Protein AF-A0A2J8A5I0-F1 (afdb_monomer_lite)

Radius of gyration: 12.93 Å; chains: 1; bounding box: 29×32×35 Å

Structure (mmCIF, N/CA/C/O backbone):
data_AF-A0A2J8A5I0-F1
#
_entry.id   AF-A0A2J8A5I0-F1
#
loop_
_atom_site.group_PDB
_atom_site.id
_atom_site.type_symbol
_atom_site.label_atom_id
_atom_site.label_alt_id
_atom_site.label_comp_id
_atom_site.label_asym_id
_atom_site.label_entity_id
_atom_site.label_seq_id
_atom_site.pdbx_PDB_ins_code
_atom_site.Cartn_x
_atom_site.Cartn_y
_atom_site.Cartn_z
_atom_site.occupancy
_atom_site.B_iso_or_equiv
_atom_site.auth_seq_id
_atom_site.auth_comp_id
_atom_site.auth_asym_id
_atom_site.auth_atom_id
_atom_site.pdbx_PDB_model_num
ATOM 1 N N . MET A 1 1 ? 14.160 9.596 -1.871 1.00 43.97 1 MET A N 1
ATOM 2 C CA . MET A 1 1 ? 13.541 9.348 -0.549 1.00 43.97 1 MET A CA 1
ATOM 3 C C . MET A 1 1 ? 13.453 7.845 -0.322 1.00 43.97 1 MET A C 1
ATOM 5 O O . MET A 1 1 ? 13.141 7.143 -1.271 1.00 43.97 1 MET A O 1
ATOM 9 N N . ARG A 1 2 ? 13.754 7.338 0.883 1.00 49.97 2 ARG A N 1
ATOM 10 C CA . ARG A 1 2 ? 13.461 5.941 1.256 1.00 49.97 2 ARG A CA 1
ATOM 11 C C . ARG A 1 2 ? 12.127 5.930 1.981 1.00 49.97 2 ARG A C 1
ATOM 13 O O . ARG A 1 2 ? 12.045 6.385 3.116 1.00 49.97 2 ARG A O 1
ATOM 20 N N . PHE A 1 3 ? 11.103 5.462 1.294 1.00 55.69 3 PHE A N 1
ATOM 21 C CA . PHE A 1 3 ? 9.750 5.424 1.807 1.00 55.69 3 PHE A CA 1
ATOM 22 C C . PHE A 1 3 ? 9.538 4.088 2.540 1.00 55.69 3 PHE A C 1
ATOM 24 O O . PHE A 1 3 ? 9.898 3.038 2.012 1.00 55.69 3 PHE A O 1
ATOM 31 N N . ARG A 1 4 ? 9.062 4.117 3.791 1.00 60.78 4 ARG A N 1
ATOM 32 C CA . ARG A 1 4 ? 8.896 2.919 4.634 1.00 60.78 4 ARG A CA 1
ATOM 33 C C . ARG A 1 4 ? 7.447 2.814 5.094 1.00 60.78 4 ARG A C 1
ATOM 35 O O . ARG A 1 4 ? 6.971 3.701 5.795 1.00 60.78 4 ARG A O 1
ATOM 42 N N . LEU A 1 5 ? 6.794 1.706 4.750 1.00 64.50 5 LEU A N 1
ATOM 43 C CA . LEU A 1 5 ? 5.409 1.411 5.137 1.00 64.50 5 LEU A CA 1
ATOM 44 C C . LEU A 1 5 ? 5.200 1.407 6.657 1.00 64.50 5 LEU A C 1
ATOM 46 O O . LEU A 1 5 ? 4.228 1.976 7.129 1.00 64.50 5 LEU A O 1
ATOM 50 N N . GLY A 1 6 ? 6.153 0.888 7.439 1.00 63.28 6 GLY A N 1
ATOM 51 C CA . GLY A 1 6 ? 6.054 0.891 8.908 1.00 63.28 6 GLY A CA 1
ATOM 52 C C . GLY A 1 6 ? 6.101 2.282 9.560 1.00 63.28 6 GLY A C 1
ATOM 53 O O . GLY A 1 6 ? 5.840 2.406 10.750 1.00 63.28 6 GLY A O 1
ATOM 54 N N . CYS A 1 7 ? 6.434 3.335 8.805 1.00 64.12 7 CYS A N 1
ATOM 55 C CA . CYS A 1 7 ? 6.361 4.719 9.281 1.00 64.12 7 CYS A CA 1
ATOM 56 C C . CYS A 1 7 ? 4.992 5.357 9.013 1.00 64.12 7 CYS A C 1
ATOM 58 O O . CYS A 1 7 ? 4.774 6.508 9.387 1.00 64.12 7 CYS A O 1
ATOM 60 N N . TRP A 1 8 ? 4.092 4.661 8.312 1.00 70.81 8 TRP A N 1
ATOM 61 C CA . TRP A 1 8 ? 2.751 5.163 8.077 1.00 70.81 8 TRP A CA 1
ATOM 62 C C . TRP A 1 8 ? 1.901 4.986 9.322 1.00 70.81 8 TRP A C 1
ATOM 64 O O . TRP A 1 8 ? 1.880 3.889 9.887 1.00 70.81 8 TRP A O 1
ATOM 74 N N . PRO A 1 9 ? 1.122 6.011 9.710 1.00 69.62 9 PRO A N 1
ATOM 75 C CA . PRO A 1 9 ? 0.126 5.883 10.757 1.00 69.62 9 PRO A CA 1
ATOM 76 C C . PRO A 1 9 ? -1.101 5.143 10.201 1.00 69.62 9 PRO A C 1
ATOM 78 O O . PRO A 1 9 ? -2.213 5.677 10.190 1.00 69.62 9 PRO A O 1
ATOM 81 N N . LEU A 1 10 ? -0.877 3.929 9.686 1.00 72.44 10 LEU A N 1
ATOM 82 C CA . LEU A 1 10 ? -1.922 2.955 9.404 1.00 72.44 10 LEU A CA 1
ATOM 83 C C . LEU A 1 10 ? -2.635 2.632 10.709 1.00 72.44 10 LEU A C 1
ATOM 85 O O . LEU A 1 10 ? -2.008 2.611 11.770 1.00 72.44 10 LEU A O 1
ATOM 89 N N . GLU A 1 11 ? -3.933 2.363 10.639 1.00 68.38 11 GLU A N 1
ATOM 90 C CA . GLU A 1 11 ? -4.715 2.082 11.842 1.00 68.38 11 GLU A CA 1
ATOM 91 C C . GLU A 1 11 ? -4.170 0.840 12.581 1.00 68.38 11 GLU A C 1
ATOM 93 O O . GLU A 1 11 ? -4.091 0.832 13.813 1.00 68.38 11 GLU A O 1
ATOM 98 N N . ALA A 1 12 ? -3.649 -0.158 11.854 1.00 65.56 12 ALA A N 1
ATOM 99 C CA . ALA A 1 12 ? -2.946 -1.306 12.438 1.00 65.56 12 ALA A CA 1
ATOM 100 C C . ALA A 1 12 ? -1.713 -0.926 13.288 1.00 65.56 12 ALA A C 1
ATOM 102 O O . ALA A 1 12 ? -1.406 -1.621 14.255 1.00 65.56 12 ALA A O 1
ATOM 103 N N . ASN A 1 13 ? -1.054 0.195 12.982 1.00 66.44 13 ASN A N 1
ATOM 104 C CA . ASN A 1 13 ? 0.187 0.640 13.621 1.00 66.44 13 ASN A CA 1
ATOM 105 C C . ASN A 1 13 ? -0.023 1.711 14.703 1.00 66.44 13 ASN A C 1
ATOM 107 O O . ASN A 1 13 ? 0.958 2.212 15.246 1.00 66.44 13 ASN A O 1
ATOM 111 N N . ARG A 1 14 ? -1.270 2.077 15.047 1.00 69.62 14 ARG A N 1
ATOM 112 C CA . ARG A 1 14 ? -1.548 3.054 16.116 1.00 69.62 14 ARG A CA 1
ATOM 113 C C . ARG A 1 14 ? -1.599 2.375 17.493 1.00 69.62 14 ARG A C 1
ATOM 115 O O . ARG A 1 14 ? -2.590 1.692 17.779 1.00 69.62 14 ARG A O 1
ATOM 122 N N . PRO A 1 15 ? -0.588 2.568 18.367 1.00 61.84 15 PRO A N 1
ATOM 123 C CA . PRO A 1 15 ? -0.561 1.950 19.694 1.00 61.84 15 PRO A CA 1
ATOM 124 C C . PRO A 1 15 ? -1.614 2.533 20.649 1.00 61.84 15 PRO A C 1
ATOM 126 O O . PRO A 1 15 ? -1.985 1.882 21.617 1.00 61.84 15 PRO A O 1
ATOM 129 N N . GLU A 1 16 ? -2.125 3.731 20.362 1.00 62.88 16 GLU A N 1
ATOM 130 C CA . GLU A 1 16 ? -3.017 4.493 21.252 1.00 62.88 16 GLU A CA 1
ATOM 131 C C . GLU A 1 16 ? -4.510 4.272 20.976 1.00 62.88 16 GLU A C 1
ATOM 133 O O . GLU A 1 16 ? -5.366 4.848 21.644 1.00 62.88 16 GLU A O 1
ATOM 138 N N . THR A 1 17 ? -4.857 3.450 19.985 1.00 61.47 17 THR A N 1
ATOM 139 C CA . THR A 1 17 ? -6.268 3.192 19.682 1.00 61.47 17 THR A CA 1
ATOM 140 C C . THR A 1 17 ? -6.802 2.110 20.621 1.00 61.47 17 THR A C 1
ATOM 142 O O . THR A 1 17 ? -6.316 0.981 20.637 1.00 61.47 17 THR A O 1
ATOM 145 N N . SER A 1 18 ? -7.840 2.446 21.394 1.00 67.44 18 SER A N 1
ATOM 146 C CA . SER A 1 18 ? -8.578 1.526 22.282 1.00 67.44 18 SER A CA 1
ATOM 147 C C . SER A 1 18 ? -9.355 0.431 21.534 1.00 67.44 18 SER A C 1
ATOM 149 O O . SER A 1 18 ? -10.021 -0.401 22.145 1.00 67.44 18 SER A O 1
ATOM 151 N N . VAL A 1 19 ? -9.277 0.439 20.205 1.00 67.38 19 VAL A N 1
ATOM 152 C CA . VAL A 1 19 ? -9.963 -0.466 19.288 1.00 67.38 19 VAL A CA 1
ATOM 153 C C . VAL A 1 19 ? -9.035 -1.637 18.969 1.00 67.38 19 VAL A C 1
ATOM 155 O O . VAL A 1 19 ? -7.883 -1.422 18.587 1.00 67.38 19 VAL A O 1
ATOM 158 N N . ALA A 1 20 ? -9.510 -2.875 19.113 1.00 70.38 20 ALA A N 1
ATOM 159 C CA . ALA A 1 20 ? -8.736 -4.066 18.750 1.00 70.38 20 ALA A CA 1
ATOM 160 C C . ALA A 1 20 ? -8.407 -4.075 17.243 1.00 70.38 20 ALA A C 1
ATOM 162 O O . ALA A 1 20 ? -9.154 -3.509 16.444 1.00 70.38 20 ALA A O 1
ATOM 163 N N . ARG A 1 21 ? -7.273 -4.670 16.845 1.00 69.88 21 ARG A N 1
ATOM 164 C CA . ARG A 1 21 ? -6.723 -4.574 15.475 1.00 69.88 21 ARG A CA 1
ATOM 165 C C . ARG A 1 21 ? -7.716 -5.052 14.410 1.00 69.88 21 ARG A C 1
ATOM 167 O O . ARG A 1 21 ? -7.807 -4.444 13.352 1.00 69.88 21 ARG A O 1
ATOM 174 N N . GLU A 1 22 ? -8.478 -6.095 14.707 1.00 68.69 22 GLU A N 1
ATOM 175 C CA . GLU A 1 22 ? -9.518 -6.684 13.859 1.00 68.69 22 GLU A CA 1
ATOM 176 C C . GLU A 1 22 ? -10.682 -5.731 13.544 1.00 68.69 22 GLU A C 1
ATOM 178 O O . GLU A 1 22 ? -11.389 -5.923 12.561 1.00 68.69 22 GLU A O 1
ATOM 183 N N . HIS A 1 23 ? -10.862 -4.677 14.342 1.00 70.19 23 HIS A N 1
ATOM 184 C CA . HIS A 1 23 ? -11.888 -3.654 14.133 1.00 70.19 23 HIS A CA 1
ATOM 185 C C . HIS A 1 23 ? -11.344 -2.397 13.437 1.00 70.19 23 HIS A C 1
ATOM 187 O O . HIS A 1 23 ? -12.094 -1.455 13.179 1.00 70.19 23 HIS A O 1
ATOM 193 N N . ARG A 1 24 ? -10.047 -2.366 13.111 1.00 78.69 24 ARG A N 1
ATOM 194 C CA . ARG A 1 24 ? -9.373 -1.236 12.456 1.00 78.69 24 ARG A CA 1
ATOM 195 C C . ARG A 1 24 ? -9.433 -1.382 10.940 1.00 78.69 24 ARG A C 1
ATOM 197 O O . ARG A 1 24 ? -8.429 -1.634 10.275 1.00 78.69 24 ARG A O 1
ATOM 204 N N . VAL A 1 25 ? -10.652 -1.298 10.423 1.00 85.88 25 VAL A N 1
ATOM 205 C CA . VAL A 1 25 ? -10.959 -1.516 9.009 1.00 85.88 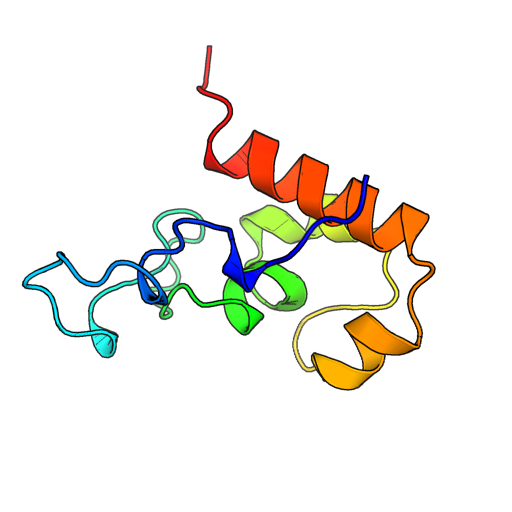25 VAL A CA 1
ATOM 206 C C . VAL A 1 25 ? -10.517 -0.347 8.131 1.00 85.88 25 VAL A C 1
ATOM 208 O O . VAL A 1 25 ? -10.454 0.799 8.579 1.00 85.88 25 VAL A O 1
ATOM 211 N N . CYS A 1 26 ? -10.234 -0.634 6.864 1.00 86.94 26 CYS A N 1
ATOM 212 C CA . CYS A 1 26 ? -9.893 0.375 5.876 1.00 86.94 26 CYS A CA 1
ATOM 213 C C . CYS A 1 26 ? -11.068 1.321 5.654 1.00 86.94 26 CYS A C 1
ATOM 215 O O . CYS A 1 26 ? -12.155 0.917 5.245 1.00 86.94 26 CYS A O 1
ATOM 217 N N . THR A 1 27 ? -10.821 2.607 5.880 1.00 85.31 27 THR A N 1
ATOM 218 C CA . THR A 1 27 ? -11.821 3.671 5.730 1.00 85.31 27 THR A CA 1
ATOM 219 C C . THR A 1 27 ? -11.976 4.143 4.284 1.00 85.31 27 THR A C 1
ATOM 221 O O . THR A 1 27 ? -12.746 5.062 4.021 1.00 85.31 27 THR A O 1
ATOM 224 N N . ARG A 1 28 ? -11.230 3.544 3.344 1.00 88.06 28 ARG A N 1
ATOM 225 C CA . ARG A 1 28 ? -11.163 3.980 1.943 1.00 88.06 28 ARG A CA 1
ATOM 226 C C . ARG A 1 28 ? -11.862 3.057 0.950 1.00 88.06 28 ARG A C 1
ATOM 228 O O . ARG A 1 28 ? -12.363 3.559 -0.042 1.00 88.06 28 ARG A O 1
ATOM 235 N N . CYS A 1 29 ? -11.908 1.745 1.188 1.00 87.88 29 CYS A N 1
ATOM 236 C CA . CYS A 1 29 ? -12.443 0.786 0.210 1.00 87.88 29 CYS A CA 1
ATOM 237 C C . CYS A 1 29 ? -13.826 0.210 0.540 1.00 87.88 29 CYS A C 1
ATOM 239 O O . CYS A 1 29 ? -14.324 -0.592 -0.238 1.00 87.88 29 CYS A O 1
ATOM 241 N N . GLU A 1 30 ? -14.421 0.549 1.689 1.00 86.19 30 GLU A N 1
ATOM 242 C CA . GLU A 1 30 ? -15.726 0.036 2.161 1.00 86.19 30 GLU A CA 1
ATOM 243 C C . GLU A 1 30 ? -15.838 -1.503 2.295 1.00 86.19 30 GLU A C 1
ATOM 245 O O . GLU A 1 30 ? -16.891 -2.023 2.654 1.00 86.19 30 GLU A O 1
ATOM 250 N N . GLN A 1 31 ? -14.751 -2.259 2.095 1.00 87.12 31 GLN A N 1
ATOM 251 C CA . GLN A 1 31 ? -14.751 -3.731 2.126 1.00 87.12 31 GLN A CA 1
ATOM 252 C C . GLN A 1 31 ? -14.742 -4.328 3.545 1.00 87.12 31 GLN A C 1
ATOM 254 O O . GLN A 1 31 ? -14.809 -5.546 3.695 1.00 87.12 31 GLN A O 1
ATOM 259 N N . GLY A 1 32 ? -14.613 -3.504 4.590 1.00 85.00 32 GLY A N 1
ATOM 260 C CA . GLY A 1 32 ? -14.556 -3.976 5.980 1.00 85.00 32 GLY A CA 1
ATOM 261 C C . GLY A 1 32 ? -13.312 -4.812 6.318 1.00 85.00 32 GLY A C 1
ATOM 262 O O . GLY A 1 32 ? -13.317 -5.540 7.307 1.00 85.00 32 GLY A O 1
ATOM 263 N N . VAL A 1 33 ? -12.254 -4.726 5.507 1.00 87.56 33 VAL A N 1
ATOM 264 C CA . VAL A 1 33 ? -10.978 -5.432 5.713 1.00 87.56 33 VAL A CA 1
ATOM 265 C C . VAL A 1 33 ? -10.073 -4.610 6.626 1.00 87.56 33 VAL A C 1
ATOM 267 O O . VAL A 1 33 ? -10.076 -3.383 6.542 1.00 87.56 33 VAL A O 1
ATOM 270 N N . VAL A 1 34 ? -9.293 -5.269 7.489 1.00 86.88 34 VAL A N 1
ATOM 271 C CA . VAL A 1 34 ? -8.290 -4.611 8.344 1.00 86.88 34 VAL A CA 1
ATOM 272 C C . VAL A 1 34 ? -7.301 -3.825 7.493 1.00 86.88 34 VAL A C 1
ATOM 274 O O . VAL A 1 34 ? -6.795 -4.305 6.484 1.00 86.88 34 VAL A O 1
ATOM 277 N N . GLU A 1 35 ? -7.001 -2.608 7.924 1.00 85.69 35 GLU A N 1
ATOM 278 C CA . GLU A 1 35 ? -6.086 -1.738 7.208 1.00 85.69 35 GLU A CA 1
ATOM 279 C C . GLU A 1 35 ? -4.642 -1.907 7.674 1.00 85.69 35 GLU A C 1
ATOM 281 O O . GLU A 1 35 ? -4.153 -1.200 8.562 1.00 85.69 35 GLU A O 1
ATOM 286 N N . ASP A 1 36 ? -3.952 -2.852 7.050 1.00 85.06 36 ASP A N 1
ATOM 287 C CA . ASP A 1 36 ? -2.524 -3.086 7.231 1.00 85.06 36 ASP A CA 1
ATOM 288 C C . ASP A 1 36 ? -1.729 -2.854 5.935 1.00 85.06 36 ASP A C 1
ATOM 290 O O . ASP A 1 36 ? -2.259 -2.401 4.915 1.00 85.06 36 ASP A O 1
ATOM 294 N N . GLU A 1 37 ? -0.421 -3.109 5.978 1.00 86.06 37 GLU A N 1
ATOM 295 C CA . GLU A 1 37 ? 0.470 -2.910 4.838 1.00 86.06 37 GLU A CA 1
ATOM 296 C C . GLU A 1 37 ? 0.072 -3.765 3.632 1.00 86.06 37 GLU A C 1
ATOM 298 O O . GLU A 1 37 ? 0.232 -3.309 2.499 1.00 86.06 37 GLU A O 1
ATOM 303 N N . MET A 1 38 ? -0.448 -4.977 3.861 1.00 88.25 38 MET A N 1
ATOM 304 C CA . MET A 1 38 ? -0.910 -5.870 2.799 1.00 88.25 38 MET A CA 1
ATOM 305 C C . MET A 1 38 ? -2.095 -5.250 2.082 1.00 88.25 38 MET A C 1
ATOM 307 O O . MET A 1 38 ? -2.062 -5.057 0.864 1.00 88.25 38 MET A O 1
ATOM 311 N N . HIS A 1 39 ? -3.099 -4.856 2.862 1.00 89.56 39 HIS A N 1
ATOM 312 C CA . HIS A 1 39 ? -4.296 -4.256 2.319 1.00 89.56 39 HIS A CA 1
ATOM 313 C C . HIS A 1 39 ? -3.949 -2.996 1.521 1.00 89.56 39 HIS A C 1
ATOM 315 O O . HIS A 1 39 ? -4.319 -2.849 0.358 1.00 89.56 39 HIS A O 1
ATOM 321 N N . VAL A 1 40 ? -3.157 -2.101 2.107 1.00 88.19 40 VAL A N 1
ATOM 322 C CA . VAL A 1 40 ? -2.802 -0.816 1.500 1.00 88.19 40 VAL A CA 1
ATOM 323 C C . VAL A 1 40 ? -1.948 -0.988 0.242 1.00 88.19 40 VAL A C 1
ATOM 325 O O . VAL A 1 40 ? -2.228 -0.356 -0.781 1.00 88.19 40 VAL A O 1
ATOM 328 N N . LEU A 1 41 ? -0.922 -1.841 0.277 1.00 88.69 41 LEU A N 1
ATOM 329 C CA . LEU A 1 41 ? 0.006 -1.975 -0.844 1.00 88.69 41 LEU A CA 1
ATOM 330 C C . LEU A 1 41 ? -0.474 -2.940 -1.923 1.00 88.69 41 LEU A C 1
ATOM 332 O O . LEU A 1 41 ? 0.007 -2.808 -3.035 1.00 88.69 41 LEU A O 1
ATOM 336 N N . LEU A 1 42 ? -1.363 -3.898 -1.658 1.00 90.44 42 LEU A N 1
ATOM 337 C CA . LEU A 1 42 ? -1.634 -4.974 -2.625 1.00 90.44 42 LEU A CA 1
ATOM 338 C C . LEU A 1 42 ? -3.117 -5.182 -2.936 1.00 90.44 42 LEU A C 1
ATOM 340 O O . LEU A 1 42 ? -3.445 -5.534 -4.068 1.00 90.44 42 LEU A O 1
ATOM 344 N N . GLU A 1 43 ? -4.017 -4.937 -1.986 1.00 91.38 43 GLU A N 1
ATOM 345 C CA . GLU A 1 43 ? -5.396 -5.442 -2.093 1.00 91.38 43 GLU A CA 1
ATOM 346 C C . GLU A 1 43 ? -6.444 -4.340 -2.249 1.00 91.38 43 GLU A C 1
ATOM 348 O O . GLU A 1 43 ? -7.422 -4.513 -2.969 1.00 91.38 43 GLU A O 1
ATOM 353 N N . CYS A 1 44 ? -6.244 -3.196 -1.596 1.00 91.81 44 CYS A N 1
ATOM 354 C CA . CYS A 1 44 ? -7.233 -2.131 -1.502 1.00 91.81 44 CYS A CA 1
ATOM 355 C C . CYS A 1 44 ? -7.550 -1.567 -2.900 1.00 91.81 44 CYS A C 1
ATOM 357 O O . CYS A 1 44 ? -6.637 -1.016 -3.530 1.00 91.81 44 CYS A O 1
ATOM 359 N N . PRO A 1 45 ? -8.796 -1.674 -3.398 1.00 92.25 45 PRO A N 1
ATOM 36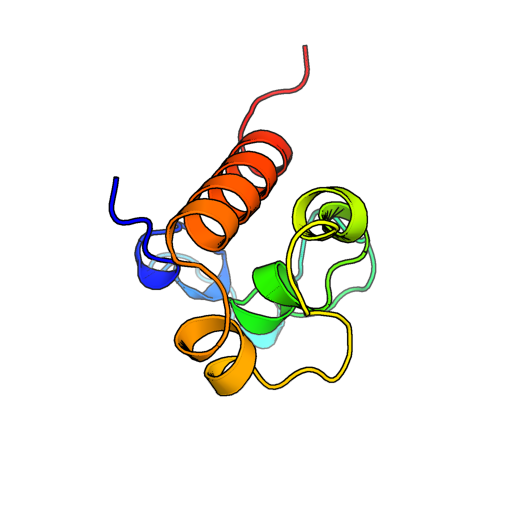0 C CA 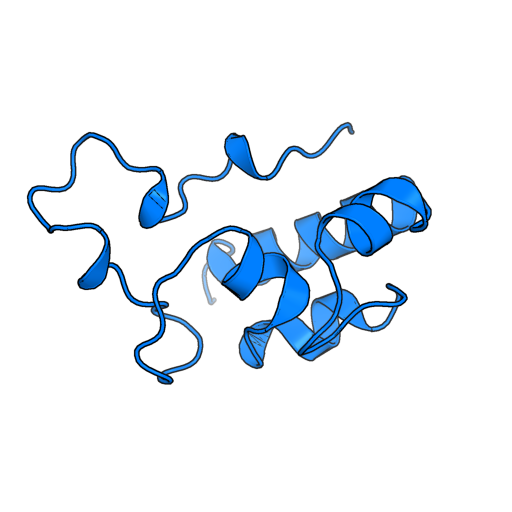. PRO A 1 45 ? -9.158 -1.250 -4.753 1.00 92.25 45 PRO A CA 1
ATOM 361 C C . PRO A 1 45 ? -9.015 0.262 -4.959 1.00 92.25 45 PRO A C 1
ATOM 363 O O . PRO A 1 45 ? -8.629 0.701 -6.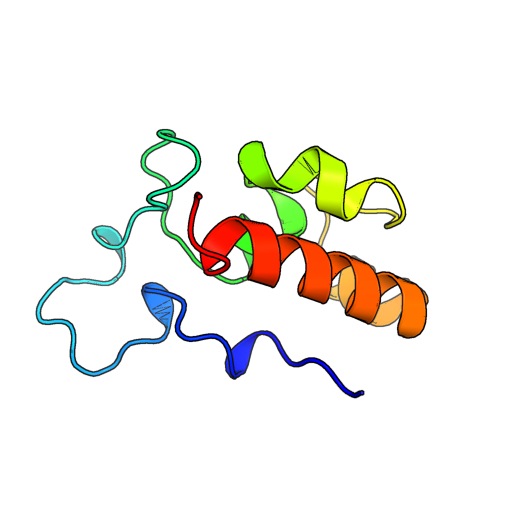039 1.00 92.25 45 PRO A O 1
ATOM 366 N N . GLU A 1 46 ? -9.209 1.069 -3.910 1.00 92.00 46 GLU A N 1
ATOM 367 C CA . GLU A 1 46 ? -9.050 2.532 -3.980 1.00 92.00 46 GLU A CA 1
ATOM 368 C C . GLU A 1 46 ? -7.641 2.952 -4.436 1.00 92.00 46 GLU A C 1
ATOM 370 O O . GLU A 1 46 ? -7.437 4.004 -5.046 1.00 92.00 46 GLU A O 1
ATOM 375 N N . TYR A 1 47 ? -6.647 2.104 -4.177 1.00 91.31 47 TYR A N 1
ATOM 376 C CA . TYR A 1 47 ? -5.251 2.358 -4.504 1.00 91.31 47 TYR A CA 1
ATOM 377 C C . TYR A 1 47 ? -4.778 1.637 -5.771 1.00 91.31 47 TYR A C 1
ATOM 379 O O . TYR A 1 47 ? -3.607 1.759 -6.125 1.00 91.31 47 TYR A O 1
ATOM 387 N N . GLU A 1 48 ? -5.646 0.921 -6.488 1.00 91.19 48 GLU A N 1
ATOM 388 C CA . GLU A 1 48 ? -5.271 0.154 -7.683 1.00 91.19 48 GLU A CA 1
ATOM 389 C C . GLU A 1 48 ? -4.562 1.029 -8.728 1.00 91.19 48 GLU A C 1
ATOM 391 O O . GLU A 1 48 ? -3.452 0.720 -9.163 1.00 91.19 48 GLU A O 1
ATOM 396 N N . ALA A 1 49 ? -5.124 2.204 -9.026 1.00 90.50 49 ALA A N 1
ATOM 397 C CA . ALA A 1 49 ? -4.523 3.157 -9.958 1.00 90.50 49 ALA A CA 1
ATOM 398 C C . ALA A 1 49 ? -3.148 3.682 -9.494 1.00 90.50 49 ALA A C 1
ATOM 400 O O . ALA A 1 49 ? -2.276 3.962 -10.317 1.00 90.50 49 ALA A O 1
ATOM 401 N N . ALA A 1 50 ? -2.926 3.803 -8.181 1.00 90.19 50 ALA A N 1
ATOM 402 C CA . ALA A 1 50 ? -1.641 4.245 -7.638 1.00 90.19 50 ALA A CA 1
ATOM 403 C C . ALA A 1 50 ? -0.538 3.189 -7.830 1.00 90.19 50 ALA A C 1
ATOM 405 O O . ALA A 1 50 ? 0.639 3.542 -7.903 1.00 90.19 50 ALA A O 1
ATOM 406 N N . ARG A 1 51 ? -0.926 1.915 -7.964 1.00 89.44 51 ARG A N 1
ATOM 407 C CA . ARG A 1 51 ? -0.035 0.759 -8.107 1.00 89.44 51 ARG A CA 1
ATOM 408 C C . ARG A 1 51 ? 0.128 0.269 -9.537 1.00 89.44 51 ARG A C 1
ATOM 410 O O . ARG A 1 51 ? 0.886 -0.662 -9.748 1.00 89.44 51 ARG A O 1
ATOM 417 N N . ALA A 1 52 ? -0.511 0.905 -10.517 1.00 87.69 52 ALA A N 1
ATOM 418 C CA . ALA A 1 52 ? -0.491 0.465 -11.915 1.00 87.69 52 ALA A CA 1
ATOM 419 C C . ALA A 1 52 ? 0.922 0.295 -12.516 1.00 87.69 52 ALA A C 1
ATOM 421 O O . ALA A 1 52 ? 1.098 -0.445 -13.478 1.00 87.69 52 ALA A O 1
ATOM 422 N N . ALA A 1 53 ? 1.925 0.989 -11.968 1.00 84.25 53 ALA A N 1
ATOM 423 C CA . ALA A 1 53 ? 3.320 0.871 -12.390 1.00 84.25 53 ALA A CA 1
ATOM 424 C C . ALA A 1 53 ? 4.091 -0.260 -11.686 1.00 84.25 53 ALA A C 1
ATOM 426 O O . ALA A 1 53 ? 5.205 -0.570 -12.091 1.00 84.25 53 ALA A O 1
ATOM 427 N N . LEU A 1 54 ? 3.533 -0.854 -10.630 1.00 85.69 54 LEU A N 1
ATOM 428 C CA . LEU A 1 54 ? 4.148 -1.944 -9.889 1.00 85.69 54 LEU A CA 1
ATOM 429 C C . LEU A 1 54 ? 3.693 -3.294 -10.453 1.00 85.69 54 LEU A C 1
ATOM 431 O O . LEU A 1 54 ? 2.526 -3.446 -10.817 1.00 85.69 54 LEU A O 1
ATOM 435 N N . PRO A 1 55 ? 4.565 -4.313 -10.459 1.00 82.25 55 PRO A N 1
ATOM 436 C CA . PRO A 1 55 ? 4.181 -5.684 -10.769 1.00 82.25 55 PRO A CA 1
ATOM 437 C C . PRO A 1 55 ? 3.463 -6.319 -9.563 1.00 82.25 55 PRO A C 1
ATOM 439 O O . PRO A 1 55 ? 3.923 -7.314 -9.007 1.00 82.25 55 PRO A O 1
ATOM 442 N N . CYS A 1 56 ? 2.374 -5.706 -9.094 1.00 80.88 56 CYS A N 1
ATOM 443 C CA . CYS A 1 56 ? 1.643 -6.155 -7.916 1.00 80.88 56 CYS A CA 1
ATOM 444 C C . CYS A 1 56 ? 0.122 -6.009 -8.060 1.00 80.88 56 CYS A C 1
ATOM 446 O O . CYS A 1 56 ? -0.385 -5.266 -8.897 1.00 80.88 56 CYS A O 1
ATOM 448 N N . GLY A 1 57 ? -0.607 -6.744 -7.224 1.00 79.31 57 GLY A N 1
ATOM 449 C CA . GLY A 1 57 ? -2.065 -6.753 -7.178 1.00 79.31 57 GLY A CA 1
ATOM 450 C C . GLY A 1 57 ? -2.599 -7.787 -6.184 1.00 79.31 57 GLY A C 1
ATOM 451 O O . GLY A 1 57 ? -1.805 -8.419 -5.474 1.00 79.31 57 GLY A O 1
ATOM 452 N N . PRO A 1 58 ? -3.926 -7.997 -6.143 1.00 76.88 58 PRO A N 1
ATOM 453 C CA . PRO A 1 58 ? -4.543 -8.962 -5.240 1.00 76.88 58 PRO A CA 1
ATOM 454 C C . PRO A 1 58 ? -3.925 -10.358 -5.398 1.00 76.88 58 PRO A C 1
ATOM 456 O O . PRO A 1 58 ? -3.810 -10.871 -6.510 1.00 76.88 58 PRO A O 1
ATOM 459 N N . GLY A 1 59 ? -3.500 -10.963 -4.285 1.00 81.06 59 GLY A N 1
ATOM 460 C CA . GLY A 1 59 ? -2.831 -12.271 -4.274 1.00 81.06 59 GLY A CA 1
ATOM 461 C C . GLY A 1 59 ? -1.317 -12.242 -4.521 1.00 81.06 59 GLY A C 1
ATOM 462 O O . GLY A 1 59 ? -0.689 -13.298 -4.520 1.00 81.06 59 GLY A O 1
ATOM 463 N N . SER A 1 60 ? -0.713 -11.064 -4.706 1.00 86.56 60 SER A N 1
ATOM 464 C CA . SER A 1 60 ? 0.749 -10.929 -4.752 1.00 86.56 60 SER 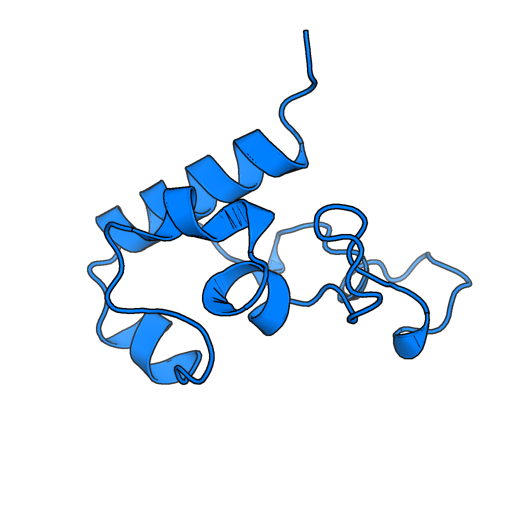A CA 1
ATOM 465 C C . SER A 1 60 ? 1.367 -11.100 -3.367 1.00 86.56 60 SER A C 1
ATOM 467 O O . SER A 1 60 ? 0.809 -10.660 -2.364 1.00 86.56 60 SER A O 1
ATOM 469 N N . GLU A 1 61 ? 2.569 -11.672 -3.303 1.00 87.94 61 GLU A N 1
ATOM 470 C CA . GLU A 1 61 ? 3.334 -11.700 -2.060 1.00 87.94 61 GLU A CA 1
ATOM 471 C C . GLU A 1 61 ? 4.034 -10.356 -1.823 1.00 87.94 61 GLU A C 1
ATOM 473 O O . GLU A 1 61 ? 4.830 -9.899 -2.646 1.00 87.94 61 GLU A O 1
ATOM 478 N N . MET A 1 62 ? 3.823 -9.762 -0.643 1.00 86.50 62 MET A N 1
ATOM 479 C CA . MET A 1 62 ? 4.501 -8.528 -0.216 1.00 86.50 62 MET A CA 1
ATOM 480 C C . MET A 1 62 ? 6.018 -8.599 -0.398 1.00 86.50 62 MET A C 1
ATOM 482 O O . MET A 1 62 ? 6.644 -7.628 -0.813 1.00 86.50 62 MET A O 1
ATOM 486 N N . ARG A 1 63 ? 6.626 -9.755 -0.109 1.00 86.31 63 ARG A N 1
ATOM 487 C CA . ARG A 1 63 ? 8.070 -9.938 -0.271 1.00 86.31 63 ARG A CA 1
ATOM 488 C C . ARG A 1 63 ? 8.502 -9.735 -1.722 1.00 86.31 63 ARG A C 1
ATOM 490 O O . ARG A 1 63 ? 9.439 -8.975 -1.944 1.00 86.31 63 ARG A O 1
ATOM 497 N N . SER A 1 64 ? 7.830 -10.377 -2.673 1.00 85.06 64 SER A N 1
ATOM 498 C CA . SER A 1 64 ? 8.121 -10.224 -4.101 1.00 85.06 64 SER A CA 1
ATOM 499 C C . SER A 1 64 ? 7.907 -8.786 -4.546 1.00 85.06 64 SER A C 1
ATOM 501 O O . SER A 1 64 ? 8.797 -8.191 -5.140 1.00 85.06 64 SER A O 1
ATOM 503 N N . THR A 1 65 ? 6.803 -8.150 -4.143 1.00 85.75 65 THR A N 1
ATOM 504 C CA . THR A 1 65 ? 6.582 -6.733 -4.465 1.00 85.75 65 THR A CA 1
ATOM 505 C C . THR A 1 65 ? 7.701 -5.835 -3.931 1.00 85.75 65 THR A C 1
ATOM 507 O O . THR A 1 65 ? 8.150 -4.942 -4.641 1.00 85.75 65 THR A O 1
ATOM 510 N N . MET A 1 66 ? 8.200 -6.065 -2.718 1.00 83.94 66 MET A N 1
ATOM 511 C CA . MET A 1 66 ? 9.244 -5.223 -2.121 1.00 83.94 66 MET A CA 1
ATOM 512 C C . MET A 1 66 ? 10.653 -5.489 -2.672 1.00 83.94 66 MET A C 1
ATOM 514 O O . MET A 1 66 ? 11.488 -4.586 -2.635 1.00 83.94 66 MET A O 1
ATOM 518 N N . VAL A 1 67 ? 10.940 -6.715 -3.123 1.00 86.19 67 VAL A N 1
ATOM 519 C CA . VAL A 1 67 ? 12.270 -7.126 -3.612 1.00 86.19 67 VAL A CA 1
ATOM 520 C C . VAL A 1 67 ? 12.406 -6.928 -5.119 1.00 86.19 67 VAL A C 1
ATOM 522 O O . VAL A 1 67 ? 13.454 -6.473 -5.574 1.00 86.19 67 VAL A O 1
ATOM 525 N N . ASP A 1 68 ? 11.357 -7.251 -5.870 1.00 85.31 68 ASP A N 1
ATOM 526 C CA . ASP A 1 68 ? 11.401 -7.327 -7.330 1.00 85.31 68 ASP A CA 1
ATOM 527 C C . ASP A 1 68 ? 10.980 -6.009 -7.997 1.00 85.31 68 ASP A C 1
ATOM 529 O O . ASP A 1 68 ? 11.291 -5.778 -9.166 1.00 85.31 68 ASP A O 1
ATOM 533 N N . SER A 1 69 ? 10.297 -5.117 -7.268 1.00 85.94 69 SER A N 1
ATOM 534 C CA . SER A 1 69 ? 9.952 -3.792 -7.790 1.00 85.94 69 SER A CA 1
ATOM 535 C C . SER A 1 69 ? 11.165 -2.871 -7.828 1.00 85.94 69 SER A C 1
ATOM 537 O O . SER A 1 69 ? 11.989 -2.842 -6.911 1.00 85.94 69 SER A O 1
ATOM 539 N N . ASP A 1 70 ? 11.210 -2.015 -8.847 1.00 89.88 70 ASP A N 1
ATOM 540 C CA . ASP A 1 70 ? 12.144 -0.898 -8.859 1.00 89.88 70 ASP A CA 1
ATOM 541 C C . ASP A 1 70 ? 11.895 0.018 -7.634 1.00 89.88 70 ASP A C 1
ATOM 543 O O . ASP A 1 70 ? 10.761 0.459 -7.406 1.00 89.88 70 ASP A O 1
ATOM 547 N N . PRO A 1 71 ? 12.930 0.354 -6.836 1.00 88.31 71 PRO A N 1
ATOM 548 C CA . PRO A 1 71 ? 12.752 1.149 -5.623 1.00 88.31 71 PRO A CA 1
ATOM 549 C C . PRO A 1 71 ? 12.179 2.549 -5.860 1.00 88.31 71 PRO A C 1
ATOM 551 O O . PRO A 1 71 ? 11.558 3.109 -4.953 1.00 88.31 71 PRO A O 1
ATOM 554 N N . ARG A 1 72 ? 12.405 3.148 -7.039 1.00 88.25 72 ARG A N 1
ATOM 555 C CA . ARG A 1 72 ? 11.844 4.460 -7.377 1.00 88.25 72 ARG A CA 1
ATOM 556 C C . ARG A 1 72 ? 10.359 4.322 -7.689 1.00 88.25 72 ARG A C 1
ATOM 558 O O . ARG A 1 72 ? 9.581 5.076 -7.114 1.00 88.25 72 ARG A O 1
ATOM 565 N N . GLN A 1 73 ? 9.964 3.338 -8.493 1.00 89.44 73 GLN A N 1
ATOM 566 C CA . GLN A 1 73 ? 8.550 3.054 -8.767 1.00 89.44 73 GLN A CA 1
ATOM 567 C C . GLN A 1 73 ? 7.780 2.724 -7.484 1.00 89.44 73 GLN A C 1
ATOM 569 O O . GLN A 1 73 ? 6.690 3.249 -7.265 1.00 89.44 73 GLN A O 1
ATOM 574 N N . LEU A 1 74 ? 8.372 1.922 -6.592 1.00 89.25 74 LEU A N 1
ATOM 575 C CA . LEU A 1 74 ? 7.790 1.613 -5.286 1.00 89.25 74 LEU A CA 1
ATOM 576 C C . LEU A 1 74 ? 7.600 2.875 -4.437 1.00 89.25 74 LEU A C 1
ATOM 578 O O . LEU A 1 74 ? 6.537 3.074 -3.853 1.00 89.25 74 LEU A O 1
ATOM 582 N N . ALA A 1 75 ? 8.605 3.752 -4.384 1.00 87.88 75 ALA A N 1
ATOM 583 C CA . ALA A 1 75 ? 8.500 5.011 -3.653 1.00 87.88 75 ALA A CA 1
ATOM 584 C C . ALA A 1 75 ? 7.438 5.953 -4.250 1.00 87.88 75 ALA A C 1
ATOM 586 O O . ALA A 1 75 ? 6.715 6.595 -3.492 1.00 87.88 75 ALA A O 1
ATOM 587 N N . GLU A 1 76 ? 7.322 6.025 -5.578 1.00 89.88 76 GLU A N 1
ATOM 588 C CA . GLU A 1 76 ? 6.305 6.827 -6.270 1.00 89.88 76 GLU A CA 1
ATOM 589 C C . GLU A 1 76 ? 4.890 6.298 -6.017 1.00 89.88 76 GLU A C 1
ATOM 591 O O . GLU A 1 76 ? 3.998 7.074 -5.676 1.00 89.88 76 GLU A O 1
ATOM 596 N N . ALA A 1 77 ? 4.685 4.983 -6.125 1.00 90.00 77 ALA A N 1
ATOM 597 C CA . ALA A 1 77 ? 3.402 4.350 -5.838 1.00 90.00 77 ALA A CA 1
ATOM 598 C C . ALA A 1 77 ? 2.980 4.593 -4.385 1.00 90.00 77 ALA A C 1
ATOM 600 O O . ALA A 1 77 ? 1.864 5.040 -4.127 1.00 90.00 77 ALA A O 1
ATOM 601 N N . LEU A 1 78 ? 3.893 4.387 -3.432 1.00 88.88 78 LEU A N 1
ATOM 602 C CA . LEU A 1 78 ? 3.640 4.678 -2.025 1.00 88.88 78 LEU A CA 1
ATOM 603 C C . LEU A 1 78 ? 3.326 6.166 -1.795 1.00 88.88 78 LEU A C 1
ATOM 605 O O . LEU A 1 78 ? 2.401 6.477 -1.052 1.00 88.88 78 LEU A O 1
ATOM 609 N N . GLY A 1 79 ? 4.024 7.084 -2.468 1.00 88.00 79 GLY A N 1
ATOM 610 C CA . GLY A 1 79 ? 3.713 8.516 -2.432 1.00 88.00 79 GLY A CA 1
ATOM 611 C C . GLY A 1 79 ? 2.284 8.826 -2.890 1.00 88.00 79 GLY A C 1
ATOM 612 O O . GLY A 1 79 ? 1.547 9.504 -2.182 1.00 88.00 79 GLY A O 1
ATOM 613 N N . ARG A 1 80 ? 1.845 8.245 -4.012 1.00 90.31 80 ARG A N 1
ATOM 614 C CA . ARG A 1 80 ? 0.472 8.416 -4.523 1.00 90.31 80 ARG A CA 1
ATOM 615 C C . ARG A 1 80 ? -0.581 7.846 -3.577 1.00 90.31 80 ARG A C 1
ATOM 617 O O . ARG A 1 80 ? -1.630 8.453 -3.388 1.00 90.31 80 ARG A O 1
ATOM 624 N N . ILE A 1 81 ? -0.315 6.686 -2.974 1.00 89.56 81 ILE A N 1
ATOM 625 C CA . ILE A 1 81 ? -1.210 6.096 -1.970 1.00 89.56 81 ILE A CA 1
ATOM 626 C C . ILE A 1 81 ? -1.294 7.020 -0.744 1.00 89.56 81 ILE A C 1
ATOM 628 O O . ILE A 1 81 ? -2.384 7.233 -0.218 1.00 89.56 81 ILE A O 1
ATOM 632 N N . TRP A 1 82 ? -0.171 7.605 -0.309 1.00 86.88 82 TRP A N 1
ATOM 633 C CA . TRP A 1 82 ? -0.147 8.554 0.808 1.00 86.88 82 TRP A CA 1
ATOM 634 C C . TRP A 1 82 ? -0.996 9.783 0.514 1.00 86.88 82 TRP A C 1
ATOM 636 O O . TRP A 1 82 ? -1.846 10.147 1.322 1.00 86.88 82 TRP A O 1
ATOM 646 N N . GLU A 1 83 ? -0.787 10.399 -0.648 1.00 87.31 83 GLU A N 1
ATOM 647 C CA . GLU A 1 83 ? -1.547 11.564 -1.102 1.00 87.31 83 GLU A CA 1
ATOM 648 C C . GLU A 1 83 ? -3.037 11.245 -1.185 1.00 87.31 83 GLU A C 1
ATOM 650 O O . GLU A 1 83 ? -3.852 11.994 -0.668 1.00 87.31 83 GLU A O 1
ATOM 655 N N . ARG A 1 84 ? -3.415 10.087 -1.726 1.00 87.25 84 ARG A N 1
ATOM 656 C CA . ARG A 1 84 ? -4.826 9.691 -1.810 1.00 87.25 84 ARG A CA 1
ATOM 657 C C . ARG A 1 84 ? -5.461 9.420 -0.444 1.00 87.25 84 ARG A C 1
ATOM 659 O O . ARG A 1 84 ? -6.666 9.572 -0.262 1.00 87.25 84 ARG A O 1
ATOM 666 N N . ARG A 1 85 ? -4.652 8.996 0.526 1.00 84.44 85 ARG A N 1
ATOM 667 C CA . ARG A 1 85 ? -5.092 8.666 1.882 1.00 84.44 85 ARG A CA 1
ATOM 668 C C . ARG A 1 85 ? -5.162 9.878 2.807 1.00 84.44 85 ARG A C 1
ATOM 670 O O . ARG A 1 85 ? -6.048 9.914 3.658 1.00 84.44 85 ARG A O 1
ATOM 677 N N . PHE A 1 86 ? -4.214 10.800 2.709 1.00 82.56 86 PHE A N 1
ATOM 678 C CA . PHE A 1 86 ? -4.017 11.887 3.675 1.00 82.56 86 PHE A CA 1
ATOM 679 C C . PHE A 1 86 ? -3.932 13.268 3.039 1.00 82.56 86 PHE A C 1
ATOM 681 O O . PHE A 1 86 ? -4.056 14.258 3.754 1.00 82.56 86 PHE A O 1
ATOM 688 N N . GLY A 1 87 ? -3.705 13.349 1.729 1.00 73.06 87 GLY A N 1
ATOM 689 C CA . GLY A 1 87 ? -3.981 14.567 0.990 1.00 73.06 87 GLY A CA 1
ATOM 690 C C . GLY A 1 87 ? -5.472 14.819 1.121 1.00 73.06 87 GLY A C 1
ATOM 691 O O . GLY A 1 87 ? -6.293 14.009 0.695 1.00 73.06 87 GLY A O 1
ATOM 692 N N . GLU A 1 88 ? -5.813 15.880 1.837 1.00 54.59 88 GLU A N 1
ATOM 693 C CA . GLU A 1 88 ? -7.181 16.351 1.960 1.00 54.59 88 GLU A CA 1
ATOM 694 C C . GLU A 1 88 ? -7.819 16.440 0.565 1.00 54.59 88 GLU A C 1
ATOM 696 O O . GLU A 1 88 ? -7.148 16.763 -0.416 1.00 54.59 88 GLU A O 1
ATOM 701 N N . ILE A 1 89 ? -9.121 16.157 0.492 1.00 49.56 89 ILE A N 1
ATOM 702 C CA . ILE A 1 89 ? -9.974 16.710 -0.559 1.00 49.56 89 ILE A CA 1
ATOM 703 C C . ILE A 1 89 ? -10.131 18.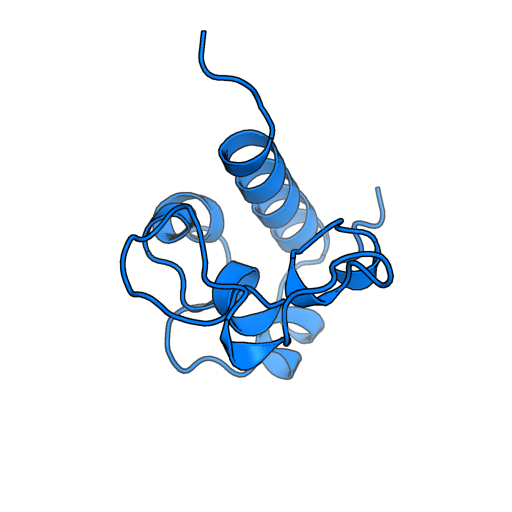198 -0.216 1.00 49.56 89 ILE A C 1
ATOM 705 O O . ILE A 1 89 ? -10.736 18.520 0.811 1.00 49.56 89 ILE A O 1
ATOM 709 N N . PRO A 1 90 ? -9.566 19.086 -1.041 1.00 42.16 90 PRO A N 1
ATOM 710 C CA . PRO A 1 90 ? -10.318 20.176 -1.645 1.00 42.16 90 PRO A CA 1
ATOM 711 C C . PRO A 1 90 ? -10.826 19.793 -3.037 1.00 42.16 90 PRO A C 1
ATOM 713 O O . PRO A 1 90 ? -10.035 19.240 -3.835 1.00 42.16 90 PRO A O 1
#

Secondary structure (DSSP, 8-state):
----GGGS--GGG-TT-SS-GGG-B-SSSSS--B-SHHIIIII-GGGHHHHTTSS--TT--HHHHHHHS-HHHHHHHHHHHHHHHHS---

pLDDT: mean 79.86, std 12.17, range [42.16, 92.25]

Sequence (90 aa):
MRFRLGCWPLEANRPETSVAREHRVCTRCEQGVVEDEMHVLLECPEYEAARAALPCGPGSEMRSTMVDSDPRQLAEALGRIWERRFGEIP

Organism: NCBI:txid47790

Foldseek 3Di:
DQDDQQPDVQVCNDPPDPDPQLQCADPQQPPSGRGGPCCLQAERPSLCVLCVQFPGYPPDDPVCRVPVGDSVSVVSSVVVSCCSVPVDDD